Protein AF-A0AA90NB41-F1 (afdb_monomer_lite)

pLDDT: mean 75.64, std 16.53, range [32.38, 90.06]

Sequence (65 aa):
MSSDPHDFMTTAEVARRLGVAEWTVRAWARTGRLRGFRIGGGPRGRLRFRAEDVDALLTPAAHGG

Secondary structure (DSSP, 8-state):
----TT-EEEHHHHHHHHT--HHHHHHHHHHTSS-EEEESSSTTPEEEEEHHHHHHHHS------

Organism: NCBI:txid147577

InterPro domains:
  IPR009061 Putative DNA-binding domain superfamily [SSF46955] (8-58)
  IPR010093 SinI-like, DNA-binding domain [TIGR01764] (8-59)
  IPR041657 Helix-turn-helix domain, group 17 [PF12728] (8-58)

Foldseek 3Di:
DDPDQADWDFLVRLCVVLVHDSVVSVVCCVVVVFVWDFCDDDPPGTTTGGPVRSVVVVPDPDDDD

Radius of gyration: 12.26 Å; chains: 1; bounding box: 34×30×30 Å

Structure (mmCIF, N/CA/C/O backbone):
data_AF-A0AA90NB41-F1
#
_entry.id   AF-A0AA90NB41-F1
#
loop_
_atom_site.group_PDB
_atom_site.id
_atom_site.type_symbol
_atom_site.label_atom_id
_atom_site.label_alt_id
_atom_site.label_comp_id
_atom_site.label_asym_id
_atom_site.label_entity_id
_atom_site.label_seq_id
_atom_site.pdbx_PDB_ins_code
_atom_site.Cartn_x
_atom_site.Cartn_y
_atom_site.Cartn_z
_atom_site.occupancy
_atom_site.B_iso_or_equiv
_atom_site.auth_seq_id
_atom_site.auth_comp_id
_atom_site.auth_asym_id
_atom_site.auth_atom_id
_atom_site.pdbx_PDB_model_num
ATOM 1 N N . MET A 1 1 ? -0.827 18.111 -11.722 1.00 41.72 1 MET A N 1
ATOM 2 C CA . MET A 1 1 ? -1.604 16.928 -11.295 1.00 41.72 1 MET A CA 1
ATOM 3 C C . MET A 1 1 ? -1.305 15.804 -12.278 1.00 41.72 1 MET A C 1
ATOM 5 O O . MET A 1 1 ? -2.065 15.605 -13.209 1.00 41.72 1 MET A O 1
ATOM 9 N N . SER A 1 2 ? -0.163 15.131 -12.125 1.00 36.78 2 SER A N 1
ATOM 10 C CA . SER A 1 2 ? 0.121 13.889 -12.856 1.00 36.78 2 SER A CA 1
ATOM 11 C C . SER A 1 2 ? -0.173 12.749 -11.897 1.00 36.78 2 SER A C 1
ATOM 13 O O . SER A 1 2 ? 0.546 12.560 -10.920 1.00 36.78 2 SER A O 1
ATOM 15 N N . SER A 1 3 ? -1.283 12.055 -12.104 1.00 42.06 3 SER A N 1
ATOM 16 C CA . SER A 1 3 ? -1.462 10.716 -11.551 1.00 42.06 3 SER A CA 1
ATOM 17 C C . SER A 1 3 ? -1.797 9.828 -12.731 1.00 42.06 3 SER A C 1
ATOM 19 O O . SER A 1 3 ? -2.950 9.515 -13.005 1.00 42.06 3 SER A O 1
ATOM 21 N N . ASP A 1 4 ? -0.759 9.529 -13.503 1.00 51.53 4 ASP A N 1
ATOM 22 C CA . ASP A 1 4 ? -0.802 8.500 -14.520 1.00 51.53 4 ASP A CA 1
ATOM 23 C C . ASP A 1 4 ? -1.075 7.160 -13.808 1.00 51.53 4 ASP A C 1
ATOM 25 O O . ASP A 1 4 ? -0.297 6.760 -12.937 1.00 51.53 4 ASP A O 1
ATOM 29 N N . PRO A 1 5 ? -2.155 6.433 -14.147 1.00 53.34 5 PRO A N 1
ATOM 30 C CA . PRO A 1 5 ? -2.509 5.157 -13.510 1.00 53.34 5 PRO A CA 1
ATOM 31 C C . PRO A 1 5 ? -1.468 4.043 -13.742 1.00 53.34 5 PRO A C 1
ATOM 33 O O . PRO A 1 5 ? -1.582 2.953 -13.186 1.00 53.34 5 PRO A O 1
ATOM 36 N N . HIS A 1 6 ? -0.429 4.328 -14.530 1.00 55.16 6 HIS A N 1
ATOM 37 C CA . HIS A 1 6 ? 0.691 3.442 -14.830 1.00 55.16 6 HIS A CA 1
ATOM 38 C C . HIS A 1 6 ? 1.910 3.647 -13.918 1.00 55.16 6 HIS A C 1
ATOM 40 O O . HIS A 1 6 ? 2.935 2.992 -14.128 1.00 55.16 6 HIS A O 1
ATOM 46 N N . ASP A 1 7 ? 1.834 4.530 -12.918 1.00 77.69 7 ASP A N 1
ATOM 47 C CA . ASP A 1 7 ? 2.982 4.788 -12.054 1.00 77.69 7 ASP A CA 1
ATOM 48 C C . ASP A 1 7 ? 3.231 3.627 -11.071 1.00 77.69 7 ASP A C 1
ATOM 50 O O . ASP A 1 7 ? 2.357 3.181 -10.316 1.00 77.69 7 ASP A O 1
ATOM 54 N N . PHE A 1 8 ? 4.450 3.088 -11.121 1.00 82.25 8 PHE A N 1
ATOM 55 C CA . PHE A 1 8 ? 4.901 2.012 -10.246 1.00 82.25 8 PHE A CA 1
ATOM 56 C C . PHE A 1 8 ? 5.405 2.585 -8.922 1.00 82.25 8 PHE A C 1
ATOM 58 O O . PHE A 1 8 ? 6.573 2.966 -8.778 1.00 82.25 8 PHE A O 1
ATOM 65 N N . MET A 1 9 ? 4.558 2.521 -7.907 1.00 86.38 9 MET A N 1
ATOM 66 C CA . MET A 1 9 ? 4.845 2.972 -6.556 1.00 86.38 9 MET A CA 1
ATOM 67 C C . MET A 1 9 ? 5.842 2.055 -5.839 1.00 86.38 9 MET A C 1
ATOM 69 O O . MET A 1 9 ? 5.866 0.832 -6.011 1.00 86.38 9 MET A 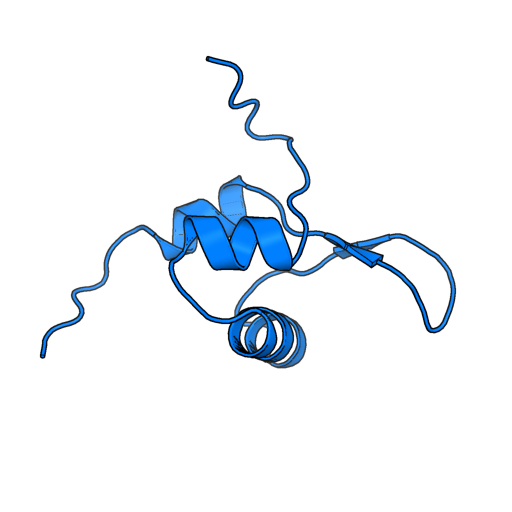O 1
ATOM 73 N N . THR A 1 10 ? 6.686 2.647 -4.997 1.00 88.19 10 THR A N 1
ATOM 74 C CA . THR A 1 10 ? 7.549 1.892 -4.076 1.00 88.19 10 THR A CA 1
ATOM 75 C C . THR A 1 10 ? 6.796 1.526 -2.803 1.00 88.19 10 THR A C 1
ATOM 77 O O . THR A 1 10 ? 5.786 2.134 -2.470 1.00 88.19 10 THR A O 1
ATOM 80 N N . THR A 1 11 ? 7.327 0.577 -2.032 1.00 88.25 11 THR A N 1
ATOM 81 C CA . THR A 1 11 ? 6.793 0.214 -0.707 1.00 88.25 11 THR A CA 1
ATOM 82 C C . THR A 1 11 ? 6.535 1.423 0.203 1.00 88.25 11 THR A C 1
ATOM 84 O O . THR A 1 11 ? 5.505 1.466 0.867 1.00 88.25 11 THR A O 1
ATOM 87 N N . ALA A 1 12 ? 7.444 2.403 0.208 1.00 87.44 12 ALA A N 1
ATOM 88 C CA . ALA A 1 12 ? 7.326 3.618 1.012 1.00 87.44 12 ALA A CA 1
ATOM 89 C C . ALA A 1 12 ? 6.212 4.542 0.502 1.00 87.44 12 ALA A C 1
ATOM 91 O O . ALA A 1 12 ? 5.449 5.094 1.287 1.00 87.44 12 ALA A O 1
ATOM 92 N N . GLU A 1 13 ? 6.082 4.674 -0.815 1.00 88.50 13 GLU A N 1
ATOM 93 C CA . GLU A 1 13 ? 5.021 5.469 -1.438 1.00 88.50 13 GLU A CA 1
ATOM 94 C C . GLU A 1 13 ? 3.639 4.864 -1.156 1.00 88.50 13 GLU A C 1
ATOM 96 O O . GLU A 1 13 ? 2.712 5.568 -0.765 1.00 88.50 13 GLU A O 1
ATOM 101 N N . VAL A 1 14 ? 3.521 3.537 -1.280 1.00 88.62 14 VAL A N 1
ATOM 102 C CA . VAL A 1 14 ? 2.300 2.791 -0.947 1.00 88.62 14 VAL A CA 1
ATOM 103 C C . VAL A 1 14 ? 1.949 2.951 0.526 1.00 88.62 14 VAL A C 1
ATOM 105 O O . VAL A 1 14 ? 0.804 3.246 0.851 1.00 88.62 14 VAL A O 1
ATOM 108 N N . ALA A 1 15 ? 2.935 2.809 1.414 1.00 89.81 15 ALA A N 1
ATOM 109 C CA . ALA A 1 15 ? 2.762 3.010 2.848 1.00 89.81 15 ALA A CA 1
ATOM 110 C C . ALA A 1 15 ? 2.202 4.407 3.154 1.00 89.81 15 ALA A C 1
ATOM 112 O O . ALA A 1 15 ? 1.195 4.531 3.848 1.00 89.81 15 ALA A O 1
ATOM 113 N N . ARG A 1 16 ? 2.786 5.455 2.558 1.00 87.88 16 ARG A N 1
ATOM 114 C CA . ARG A 1 16 ? 2.315 6.838 2.722 1.00 87.88 16 ARG A CA 1
ATOM 115 C C . ARG A 1 16 ? 0.915 7.061 2.159 1.00 87.88 16 ARG A C 1
ATOM 117 O O . ARG A 1 16 ? 0.130 7.755 2.791 1.00 87.88 16 ARG A O 1
ATOM 124 N N . ARG A 1 17 ? 0.599 6.481 0.999 1.00 85.81 17 ARG A N 1
ATOM 125 C CA . ARG A 1 17 ? -0.710 6.648 0.347 1.00 85.81 17 ARG A CA 1
ATOM 126 C C . ARG A 1 17 ? -1.832 5.927 1.093 1.00 85.81 17 ARG A C 1
ATOM 128 O O . ARG A 1 17 ? -2.938 6.442 1.159 1.00 85.81 17 ARG A O 1
ATOM 135 N N . LEU A 1 18 ? -1.533 4.766 1.669 1.00 84.00 18 LEU A N 1
ATOM 136 C CA . LEU A 1 18 ? -2.475 3.971 2.460 1.00 84.00 18 LEU A CA 1
ATOM 137 C C . 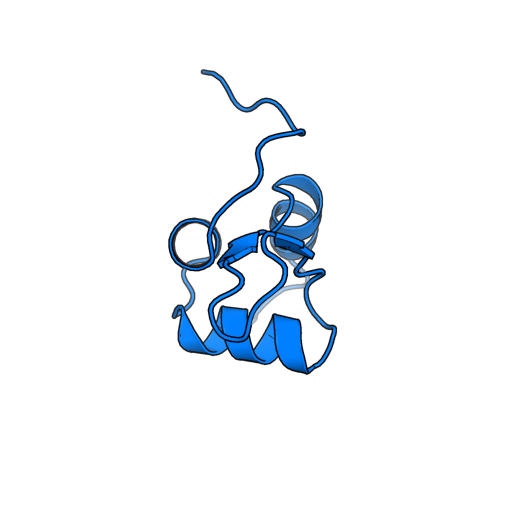LEU A 1 18 ? -2.509 4.355 3.947 1.00 84.00 18 LEU A C 1
ATOM 139 O O . LEU A 1 18 ? -3.359 3.860 4.679 1.00 84.00 18 LEU A O 1
ATOM 143 N N . GLY A 1 19 ? -1.564 5.173 4.416 1.00 87.25 19 GLY A N 1
ATOM 144 C CA . GLY A 1 19 ? -1.418 5.501 5.837 1.00 87.25 19 GLY A CA 1
ATOM 145 C C . GLY A 1 19 ? -0.977 4.318 6.709 1.00 87.25 19 GLY A C 1
ATOM 146 O O . GLY A 1 19 ? -1.202 4.328 7.915 1.00 87.25 19 GLY A O 1
ATOM 147 N N . VAL A 1 20 ? -0.356 3.289 6.122 1.00 88.69 20 VAL A N 1
ATOM 148 C CA . VAL A 1 20 ? 0.135 2.103 6.845 1.00 88.69 20 VAL A CA 1
ATOM 149 C C . VAL A 1 20 ? 1.656 2.103 6.928 1.00 88.69 20 VAL A C 1
ATOM 151 O O . VAL A 1 20 ? 2.341 2.821 6.208 1.00 88.69 20 VAL A O 1
ATOM 154 N N . ALA A 1 21 ? 2.219 1.256 7.783 1.00 89.00 21 ALA A N 1
ATOM 155 C CA . ALA A 1 21 ? 3.664 1.097 7.861 1.00 89.00 21 ALA A CA 1
ATOM 156 C C . ALA A 1 21 ? 4.223 0.269 6.686 1.00 89.00 21 ALA A C 1
ATOM 158 O O . ALA A 1 21 ? 3.578 -0.650 6.178 1.00 89.00 21 ALA A O 1
ATOM 159 N N . GLU A 1 22 ? 5.475 0.525 6.292 1.00 89.00 22 GLU A N 1
ATOM 160 C CA . GLU A 1 22 ? 6.140 -0.208 5.199 1.00 89.00 22 GLU A CA 1
ATOM 161 C C . GLU A 1 22 ? 6.196 -1.724 5.435 1.00 89.00 22 GLU A C 1
ATOM 163 O O . GLU A 1 22 ? 6.112 -2.511 4.489 1.00 89.00 22 GLU A O 1
ATOM 168 N N . TRP A 1 23 ? 6.326 -2.154 6.695 1.00 87.56 23 TRP A N 1
ATOM 169 C CA . TRP A 1 23 ? 6.327 -3.574 7.049 1.00 87.56 23 TRP A CA 1
ATOM 170 C C . TRP A 1 23 ? 4.984 -4.239 6.721 1.00 87.56 23 TRP A C 1
ATOM 172 O O . TRP A 1 23 ? 4.979 -5.377 6.248 1.00 87.56 23 TRP A O 1
ATOM 182 N N . THR A 1 24 ? 3.870 -3.518 6.886 1.00 90.06 24 THR A N 1
ATOM 183 C CA . THR A 1 24 ? 2.519 -3.973 6.538 1.00 90.06 24 THR A CA 1
ATOM 184 C C . THR A 1 24 ? 2.409 -4.196 5.036 1.00 90.06 24 THR A C 1
ATOM 186 O O . THR A 1 24 ? 1.966 -5.255 4.596 1.00 90.06 24 THR A O 1
ATOM 189 N N . VAL A 1 25 ? 2.916 -3.255 4.235 1.00 89.56 25 VAL A N 1
ATOM 190 C CA . VAL A 1 25 ? 2.941 -3.376 2.768 1.00 89.56 25 VAL A CA 1
ATOM 191 C C . VAL A 1 25 ? 3.784 -4.579 2.325 1.00 89.56 25 VAL A C 1
ATOM 193 O O . VAL A 1 25 ? 3.364 -5.359 1.467 1.00 89.56 25 VAL A O 1
ATOM 196 N N . ARG A 1 26 ? 4.957 -4.796 2.940 1.00 86.25 26 ARG A N 1
ATOM 197 C CA . ARG A 1 26 ? 5.789 -5.989 2.675 1.00 86.25 26 ARG A CA 1
ATOM 198 C C . ARG A 1 26 ? 5.077 -7.280 3.066 1.00 86.25 26 ARG A C 1
ATOM 200 O O . ARG A 1 26 ? 5.184 -8.272 2.345 1.00 86.25 26 ARG A O 1
ATOM 207 N N . ALA A 1 27 ? 4.368 -7.281 4.195 1.00 88.38 27 ALA A N 1
ATOM 208 C CA . ALA A 1 27 ? 3.586 -8.426 4.636 1.00 88.38 27 ALA A CA 1
ATOM 209 C C . ALA A 1 27 ? 2.471 -8.740 3.634 1.00 88.38 27 ALA A C 1
ATOM 211 O O . ALA A 1 27 ? 2.352 -9.891 3.233 1.00 88.38 27 ALA A O 1
ATOM 212 N N . TRP A 1 28 ? 1.740 -7.735 3.153 1.00 88.81 28 TRP A N 1
ATOM 213 C CA . TRP A 1 28 ? 0.691 -7.907 2.145 1.00 88.81 28 TRP A CA 1
ATOM 214 C C . TRP A 1 28 ? 1.216 -8.420 0.811 1.00 88.81 28 TRP A C 1
ATOM 216 O O . TRP A 1 28 ? 0.589 -9.280 0.198 1.00 88.81 28 TRP A O 1
ATOM 226 N N . ALA A 1 29 ? 2.388 -7.957 0.383 1.00 87.38 29 ALA A N 1
ATOM 227 C CA . ALA A 1 29 ? 3.040 -8.503 -0.800 1.00 87.38 29 ALA A CA 1
ATOM 228 C C . ALA A 1 29 ? 3.452 -9.970 -0.616 1.00 87.38 29 ALA A C 1
ATOM 230 O O . ALA A 1 29 ? 3.374 -10.762 -1.550 1.00 87.38 29 ALA A O 1
ATOM 231 N N . ARG A 1 30 ? 3.883 -10.346 0.595 1.00 84.25 3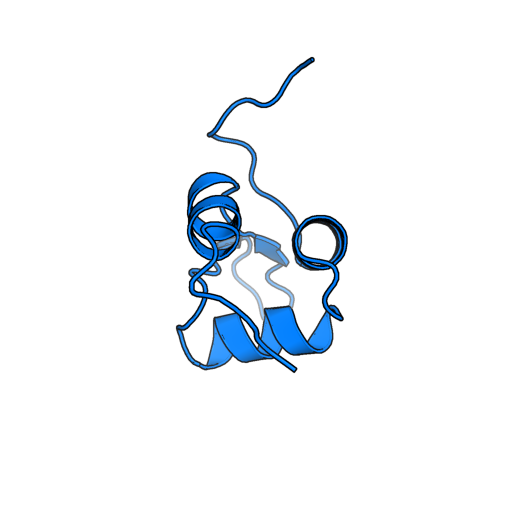0 ARG A N 1
ATOM 232 C CA . ARG A 1 30 ? 4.260 -11.725 0.929 1.00 84.25 30 ARG A CA 1
ATOM 233 C C . ARG A 1 30 ? 3.049 -12.647 1.062 1.00 84.25 30 ARG A C 1
ATOM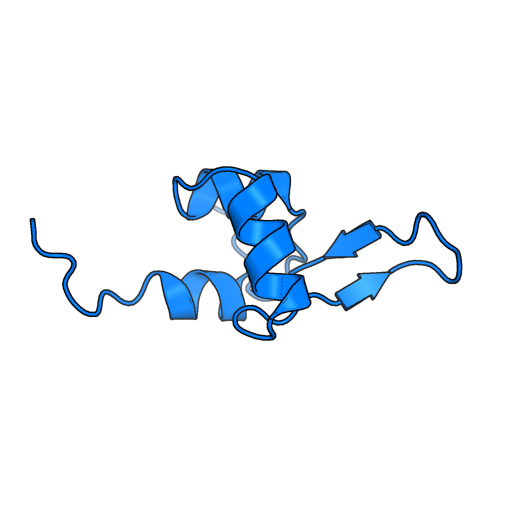 235 O O . ARG A 1 30 ? 3.153 -13.812 0.702 1.00 84.25 30 ARG A O 1
ATOM 242 N N . THR A 1 31 ? 1.928 -12.147 1.577 1.00 86.62 31 THR A N 1
ATOM 243 C CA . THR A 1 31 ? 0.680 -12.912 1.719 1.00 86.62 31 THR A CA 1
ATOM 244 C C . THR A 1 31 ? -0.172 -12.909 0.451 1.00 86.62 31 THR A C 1
ATOM 246 O O . THR A 1 31 ? -1.170 -13.616 0.401 1.00 86.62 31 THR A O 1
ATOM 249 N N . GLY A 1 32 ? 0.201 -12.125 -0.567 1.00 85.12 32 GLY A N 1
ATOM 250 C CA . GLY A 1 32 ? -0.547 -12.002 -1.820 1.00 85.12 32 GLY A CA 1
ATOM 251 C C . GLY A 1 32 ? -1.765 -11.078 -1.743 1.00 85.12 32 GLY A C 1
ATOM 252 O O . GLY A 1 32 ? -2.524 -11.007 -2.703 1.00 85.12 32 GLY A O 1
ATOM 253 N N . ARG A 1 33 ? -1.948 -10.344 -0.635 1.00 85.31 33 ARG A N 1
ATOM 254 C CA . ARG A 1 33 ? -3.024 -9.350 -0.477 1.00 85.31 33 ARG A CA 1
ATOM 255 C C . ARG A 1 33 ? -2.826 -8.127 -1.374 1.00 85.31 33 ARG A C 1
ATOM 257 O O . ARG A 1 33 ? -3.802 -7.510 -1.777 1.00 85.31 33 ARG A O 1
ATOM 264 N N . LEU A 1 34 ? -1.575 -7.777 -1.671 1.00 85.81 34 LEU A N 1
ATOM 265 C CA . LEU A 1 34 ? -1.229 -6.699 -2.594 1.00 85.81 34 LEU A CA 1
ATOM 266 C C . LEU A 1 34 ? -0.254 -7.226 -3.649 1.00 85.81 34 LEU A C 1
ATOM 268 O O . LEU A 1 34 ? 0.752 -7.858 -3.314 1.00 85.81 34 LEU A O 1
ATOM 272 N N . ARG A 1 35 ? -0.532 -6.954 -4.926 1.00 84.31 35 ARG A N 1
ATOM 273 C CA . ARG A 1 35 ? 0.292 -7.435 -6.038 1.00 84.31 35 ARG A CA 1
ATOM 274 C C . ARG A 1 35 ? 1.595 -6.631 -6.137 1.00 84.31 35 ARG A C 1
ATOM 276 O O . ARG A 1 35 ? 1.647 -5.544 -6.702 1.00 84.31 35 ARG A O 1
ATOM 283 N N . GLY A 1 36 ? 2.663 -7.185 -5.564 1.00 85.06 36 GLY A N 1
ATOM 284 C CA . GLY A 1 36 ? 4.017 -6.636 -5.644 1.00 85.06 36 GLY A CA 1
ATOM 285 C C . GLY A 1 36 ? 4.822 -7.240 -6.794 1.00 85.06 36 GLY A C 1
ATOM 286 O O . GLY A 1 36 ? 5.105 -8.437 -6.806 1.00 85.06 36 GLY A O 1
ATOM 287 N N . PHE A 1 37 ? 5.257 -6.406 -7.729 1.00 84.19 37 PHE A N 1
ATOM 288 C CA . PHE A 1 37 ? 6.181 -6.758 -8.801 1.00 84.19 37 PHE A CA 1
ATOM 289 C C . PHE A 1 37 ? 7.619 -6.550 -8.328 1.00 84.19 37 PHE A C 1
ATOM 291 O O . PHE A 1 37 ? 8.019 -5.444 -7.965 1.00 84.19 37 PHE A O 1
ATOM 298 N N . ARG A 1 38 ? 8.430 -7.609 -8.325 1.00 82.00 38 ARG A N 1
ATOM 299 C CA . ARG A 1 38 ? 9.869 -7.480 -8.066 1.00 82.00 38 ARG A CA 1
ATOM 300 C C . ARG A 1 38 ? 10.567 -7.073 -9.353 1.00 82.00 38 ARG A C 1
ATOM 302 O O . ARG A 1 38 ? 10.630 -7.857 -10.294 1.00 82.00 38 ARG A O 1
ATOM 309 N N . ILE A 1 39 ? 11.104 -5.860 -9.377 1.00 77.38 39 ILE A N 1
ATOM 310 C CA . ILE A 1 39 ? 11.859 -5.341 -10.515 1.00 77.38 39 ILE A CA 1
ATOM 311 C C . ILE A 1 39 ? 13.349 -5.445 -10.172 1.00 77.38 39 ILE A C 1
ATOM 313 O O . ILE A 1 39 ? 13.874 -4.689 -9.346 1.00 77.38 39 ILE A O 1
ATOM 317 N N . GLY A 1 40 ? 14.006 -6.447 -10.762 1.00 68.25 40 GLY A N 1
ATOM 318 C CA . GLY A 1 40 ? 15.432 -6.746 -10.598 1.00 68.25 40 GLY A CA 1
ATOM 319 C C . GLY A 1 40 ? 15.696 -8.226 -10.299 1.00 68.25 40 GLY A C 1
ATOM 320 O O . GLY A 1 40 ? 15.155 -8.773 -9.340 1.00 68.25 40 GLY A O 1
ATOM 321 N N . GLY A 1 41 ? 16.545 -8.862 -11.111 1.00 57.66 41 GLY A N 1
ATOM 322 C CA . GLY A 1 41 ? 16.897 -10.287 -11.037 1.00 57.66 41 GLY A CA 1
ATOM 323 C C . GLY A 1 41 ? 17.911 -10.623 -9.941 1.00 57.66 41 GLY A C 1
ATOM 324 O O . GLY A 1 41 ? 18.961 -11.187 -10.225 1.00 57.66 41 GLY A O 1
ATOM 325 N N . GLY A 1 42 ? 17.631 -10.249 -8.692 1.00 69.50 42 GLY A N 1
ATOM 326 C CA . GLY A 1 42 ? 18.508 -10.564 -7.567 1.00 69.50 42 GLY A CA 1
ATOM 327 C C . GLY A 1 42 ? 17.813 -10.485 -6.205 1.00 69.50 42 GLY A C 1
ATOM 328 O O . GLY A 1 42 ? 16.683 -10.004 -6.107 1.00 69.50 42 GLY A O 1
ATOM 329 N N . PRO A 1 43 ? 18.494 -10.896 -5.121 1.00 63.44 43 PRO A N 1
ATOM 330 C CA . PRO A 1 43 ? 17.940 -10.923 -3.759 1.00 63.44 43 PRO A CA 1
ATOM 331 C C . PRO A 1 43 ? 17.573 -9.534 -3.202 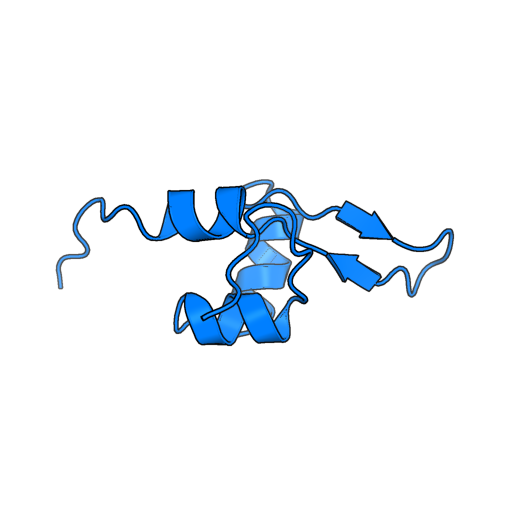1.00 63.44 43 PRO A C 1
ATOM 333 O O . PRO A 1 43 ? 16.880 -9.434 -2.195 1.00 63.44 43 PRO A O 1
ATOM 336 N N . ARG A 1 44 ? 18.005 -8.455 -3.871 1.00 66.81 44 ARG A N 1
ATOM 337 C CA . ARG A 1 44 ? 17.644 -7.056 -3.584 1.00 66.81 44 ARG A CA 1
ATOM 338 C C . ARG A 1 44 ? 16.635 -6.465 -4.578 1.00 66.81 44 ARG A C 1
ATOM 340 O O . ARG A 1 44 ? 16.519 -5.243 -4.664 1.00 66.81 44 ARG A O 1
ATOM 347 N N . GLY A 1 45 ? 15.944 -7.303 -5.354 1.00 73.00 45 GLY A N 1
ATOM 348 C CA . GLY A 1 45 ? 14.934 -6.859 -6.315 1.00 73.00 45 GLY A CA 1
ATOM 349 C C . GLY A 1 45 ? 13.953 -5.887 -5.660 1.00 73.00 45 GLY A C 1
ATOM 350 O O . GLY A 1 45 ? 13.373 -6.185 -4.612 1.00 73.00 45 GLY A O 1
ATOM 351 N N . ARG A 1 46 ? 13.805 -4.695 -6.246 1.00 78.25 46 ARG A N 1
ATOM 352 C CA . ARG A 1 46 ? 12.961 -3.649 -5.664 1.00 78.25 46 ARG A CA 1
ATOM 353 C C . ARG A 1 46 ? 11.506 -4.019 -5.869 1.00 78.25 46 ARG A C 1
ATOM 355 O O . ARG A 1 46 ? 11.095 -4.341 -6.979 1.00 78.25 46 ARG A O 1
ATOM 362 N N . LEU A 1 47 ? 10.736 -3.956 -4.793 1.00 81.69 47 LEU A N 1
ATOM 363 C CA . LEU A 1 47 ? 9.309 -4.205 -4.842 1.00 81.69 47 LEU A CA 1
ATOM 364 C C . LEU A 1 47 ? 8.601 -2.956 -5.370 1.00 81.69 47 LEU A C 1
ATOM 366 O O . LEU A 1 47 ? 8.810 -1.850 -4.862 1.00 81.69 47 LEU A O 1
ATOM 370 N N . ARG A 1 48 ? 7.805 -3.146 -6.414 1.00 86.31 48 ARG A N 1
ATOM 371 C CA . ARG A 1 48 ? 6.989 -2.119 -7.045 1.00 86.31 48 ARG A CA 1
ATOM 372 C C . ARG A 1 48 ? 5.540 -2.552 -7.052 1.00 86.31 48 ARG A C 1
ATOM 374 O O . ARG A 1 48 ? 5.235 -3.722 -7.251 1.00 86.31 48 ARG A O 1
ATOM 381 N N . PHE A 1 49 ? 4.663 -1.597 -6.849 1.00 87.19 49 PHE A N 1
ATOM 382 C CA . PHE A 1 49 ? 3.229 -1.795 -6.766 1.00 87.19 49 PHE A CA 1
ATOM 383 C C . PHE A 1 49 ? 2.580 -0.878 -7.778 1.00 87.19 49 PHE A C 1
ATOM 385 O O . PHE A 1 49 ? 3.062 0.232 -7.989 1.00 87.19 49 PHE A O 1
ATOM 392 N N . ARG A 1 50 ? 1.515 -1.330 -8.426 1.00 87.12 50 ARG A N 1
ATOM 393 C CA . ARG A 1 50 ? 0.782 -0.440 -9.318 1.00 87.12 50 ARG A CA 1
ATOM 394 C C . ARG A 1 50 ? -0.116 0.466 -8.495 1.00 87.12 50 ARG A C 1
ATOM 396 O O . ARG A 1 50 ? -0.722 0.005 -7.528 1.00 87.12 50 ARG A O 1
ATOM 403 N N . ALA A 1 51 ? -0.211 1.729 -8.894 1.00 84.56 51 ALA A N 1
ATOM 404 C CA . ALA A 1 51 ? -1.123 2.669 -8.259 1.00 84.56 51 ALA A CA 1
ATOM 405 C C . ALA A 1 51 ? -2.576 2.156 -8.281 1.00 84.56 51 ALA A C 1
ATOM 407 O O . ALA A 1 51 ? -3.249 2.266 -7.265 1.00 84.56 51 ALA A O 1
ATOM 408 N N . GLU A 1 52 ? -3.018 1.516 -9.374 1.00 84.50 52 GLU A N 1
ATOM 409 C CA . GLU A 1 52 ? -4.367 0.928 -9.497 1.00 84.50 52 GLU A CA 1
ATOM 410 C C . GLU A 1 52 ? -4.676 -0.105 -8.394 1.00 84.50 52 GLU A C 1
ATOM 412 O O . GLU A 1 52 ? -5.721 -0.030 -7.755 1.00 84.50 52 GLU A O 1
ATOM 417 N N . ASP A 1 53 ? -3.744 -1.024 -8.107 1.00 84.50 53 ASP A N 1
ATOM 418 C CA . ASP A 1 53 ? -3.913 -2.069 -7.088 1.00 84.50 53 ASP A CA 1
ATOM 419 C C . ASP A 1 53 ? -3.955 -1.461 -5.677 1.00 84.50 53 ASP A C 1
ATOM 421 O O . ASP A 1 53 ? -4.644 -1.954 -4.785 1.00 84.50 53 ASP A O 1
ATOM 425 N N . VAL A 1 54 ? -3.192 -0.386 -5.461 1.00 85.06 54 VAL A N 1
ATOM 426 C CA . VAL A 1 54 ? -3.138 0.337 -4.184 1.00 85.06 54 VAL A CA 1
ATOM 427 C C . VAL A 1 54 ? -4.425 1.129 -3.966 1.00 85.06 54 VAL A C 1
ATOM 429 O O . VAL A 1 54 ? -4.974 1.110 -2.868 1.00 85.06 54 VAL A O 1
ATOM 432 N N . ASP A 1 55 ? -4.927 1.791 -5.005 1.00 83.50 55 ASP A N 1
ATOM 433 C CA . ASP A 1 55 ? -6.171 2.562 -4.962 1.00 83.50 55 ASP A CA 1
ATOM 434 C C . ASP A 1 55 ? -7.399 1.647 -4.808 1.00 83.50 55 ASP A C 1
ATOM 436 O O . ASP A 1 55 ? -8.317 1.943 -4.045 1.00 83.50 55 ASP A O 1
ATOM 440 N N . ALA A 1 56 ? -7.363 0.450 -5.402 1.00 82.50 56 ALA A N 1
ATOM 441 C CA . ALA A 1 56 ? -8.371 -0.581 -5.168 1.00 82.50 56 ALA A CA 1
ATOM 442 C C . ALA A 1 56 ? -8.467 -0.995 -3.684 1.00 82.50 56 ALA A C 1
ATOM 444 O O . ALA A 1 56 ? -9.556 -1.314 -3.210 1.00 82.50 56 ALA A O 1
ATOM 445 N N . LEU A 1 57 ? -7.362 -0.942 -2.925 1.00 76.69 57 LEU A N 1
ATOM 446 C CA . LEU A 1 57 ? -7.374 -1.172 -1.472 1.00 76.69 57 LEU A CA 1
ATOM 447 C C . LEU A 1 57 ? -7.873 0.032 -0.662 1.00 76.69 57 LEU A C 1
ATOM 449 O O . LEU A 1 57 ? -8.277 -0.154 0.486 1.00 76.69 57 LEU A O 1
ATOM 453 N N . LEU A 1 58 ? -7.834 1.244 -1.227 1.00 73.38 58 LEU A N 1
ATOM 454 C CA . LEU A 1 58 ? -8.411 2.444 -0.612 1.00 73.38 58 LEU A CA 1
ATOM 455 C C . LEU A 1 58 ? -9.933 2.479 -0.723 1.00 73.38 58 LEU A C 1
ATOM 457 O O . LEU A 1 58 ? -10.552 3.218 0.038 1.00 73.38 58 LEU A O 1
ATOM 461 N N . THR A 1 59 ? -10.535 1.693 -1.626 1.00 59.53 59 THR A 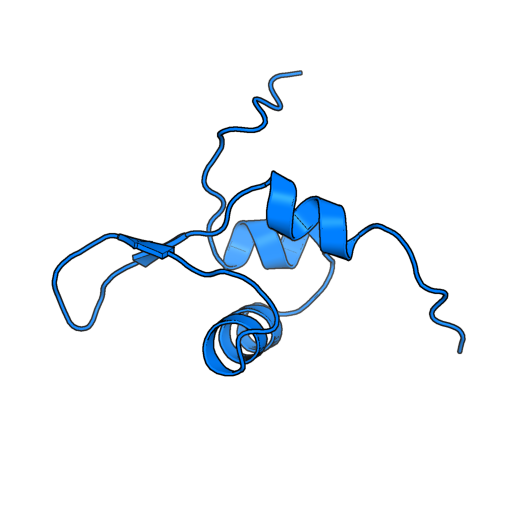N 1
ATOM 462 C CA . THR A 1 59 ? -11.994 1.540 -1.688 1.00 59.53 59 THR A CA 1
ATOM 463 C C . THR A 1 59 ? -12.465 0.970 -0.349 1.00 59.53 59 THR A C 1
ATOM 465 O O . THR A 1 59 ? -12.183 -0.191 -0.036 1.00 59.53 59 THR A O 1
ATOM 468 N N . PRO A 1 60 ? -13.135 1.777 0.488 1.00 47.25 60 PRO A N 1
ATOM 469 C CA . PRO A 1 60 ? -13.330 1.429 1.877 1.00 47.25 60 PRO A CA 1
ATOM 470 C C . PRO A 1 60 ? -14.423 0.370 1.982 1.00 47.25 60 PRO A C 1
ATOM 472 O O . PRO A 1 60 ? -15.613 0.671 1.934 1.00 47.25 60 PRO A O 1
ATOM 475 N N . ALA A 1 61 ? -14.034 -0.876 2.233 1.00 46.75 61 ALA A N 1
ATOM 476 C CA . ALA A 1 61 ? -14.831 -1.686 3.138 1.00 46.75 61 ALA A CA 1
ATOM 477 C C . ALA A 1 61 ? -14.546 -1.147 4.544 1.00 46.75 61 ALA A C 1
ATOM 479 O O . ALA A 1 61 ? -13.509 -1.449 5.129 1.00 46.75 61 ALA A O 1
ATOM 480 N N . ALA A 1 62 ? -15.431 -0.255 4.993 1.00 46.00 62 ALA A N 1
ATOM 481 C CA . ALA A 1 62 ? -15.608 0.226 6.358 1.00 46.00 62 ALA A CA 1
ATOM 482 C C . ALA A 1 62 ? -14.682 -0.418 7.413 1.00 46.00 62 ALA A C 1
ATOM 484 O O . ALA A 1 62 ? -14.839 -1.579 7.788 1.00 46.00 62 ALA A O 1
ATOM 485 N N . HIS A 1 63 ? -13.767 0.382 7.947 1.00 41.22 63 HIS A N 1
ATOM 486 C CA . HIS A 1 63 ? -13.104 0.135 9.223 1.00 41.22 63 HIS A CA 1
ATOM 487 C C . HIS A 1 63 ? -13.325 1.430 10.023 1.00 41.22 63 HIS A C 1
ATOM 489 O O . HIS A 1 63 ? -12.713 2.439 9.703 1.00 41.22 63 HIS A O 1
ATOM 495 N N . GLY A 1 64 ? -14.301 1.574 10.923 1.00 42.47 64 GLY A N 1
ATOM 496 C CA . GLY A 1 64 ? -14.968 0.572 11.746 1.00 42.47 64 GLY A CA 1
ATOM 497 C C . GLY A 1 64 ? -14.131 0.305 12.995 1.00 42.47 64 GLY A C 1
ATOM 498 O O . GLY A 1 64 ? -13.432 -0.703 13.018 1.00 42.47 64 GLY A O 1
ATOM 499 N N . GLY A 1 65 ? -14.190 1.210 13.984 1.00 32.38 65 GLY A N 1
ATOM 500 C CA . GLY A 1 65 ? -13.535 1.079 15.294 1.00 32.38 65 GLY A CA 1
ATOM 501 C C . GLY A 1 65 ? -13.089 2.404 15.884 1.00 32.38 65 GLY A C 1
ATOM 502 O O . GLY A 1 65 ? -11.951 2.803 15.567 1.00 32.38 65 GLY A O 1
#